Protein AF-A0A380BSS2-F1 (afdb_monomer_lite)

Secondary structure (DSSP, 8-state):
-HHHHHHHHHHHHHHHS---------TTSS--PPPTTTB----GGGHHHHHHHHHHHHHHH--SGGGSS-EEEEEEEGGGGTT-TTTHHHHHHHHHHT-HHHHHTEEEEEEE-GGGTT-HHHHEEEEEEEEETTTEEEEEEEE-

Sequence (144 aa):
MKKIILFKCILFCIMYFNIKDESTDLPYLEPRCPATDALIQTTSKDKAELLRKLNELVQDAYPYDIYSEWEVQEAIPLRSLIGVPYDEAYFMMAQRLCNKRVADNSWLIKVQFPKLLPSASASAGIMFVTKDKQNGWYVWYTYR

Structure (mmCIF, N/CA/C/O backbone):
data_AF-A0A380BSS2-F1
#
_entry.id   AF-A0A380BSS2-F1
#
loop_
_atom_site.group_PDB
_atom_site.id
_atom_site.type_symbol
_atom_site.label_atom_id
_atom_site.label_alt_id
_atom_site.label_comp_id
_atom_site.label_asym_id
_atom_site.label_entity_id
_atom_site.label_seq_id
_atom_site.pdbx_PDB_ins_code
_atom_site.Cartn_x
_atom_site.Cartn_y
_atom_site.Cartn_z
_atom_site.occupancy
_atom_site.B_iso_or_equiv
_atom_site.auth_seq_id
_atom_site.auth_comp_id
_atom_site.auth_asym_id
_atom_site.auth_atom_id
_atom_site.pdbx_PDB_model_num
ATOM 1 N N . MET A 1 1 ? 5.986 11.455 -63.870 1.00 51.22 1 MET A N 1
ATOM 2 C CA . MET A 1 1 ? 5.835 12.252 -62.628 1.00 51.22 1 MET A CA 1
ATOM 3 C C . MET A 1 1 ? 4.640 11.846 -61.750 1.00 51.22 1 MET A C 1
ATOM 5 O O . MET A 1 1 ? 4.806 11.832 -60.542 1.00 51.22 1 MET A O 1
ATOM 9 N N . LYS A 1 2 ? 3.480 11.419 -62.290 1.00 48.44 2 LYS A N 1
ATOM 10 C CA . LYS A 1 2 ? 2.317 10.969 -61.478 1.00 48.44 2 LYS A CA 1
ATOM 11 C C . LYS A 1 2 ? 2.540 9.699 -60.624 1.00 48.44 2 LYS A C 1
ATOM 13 O O . LYS A 1 2 ? 1.965 9.590 -59.550 1.00 48.44 2 LYS A O 1
ATOM 18 N N . LYS A 1 3 ? 3.406 8.767 -61.051 1.00 49.19 3 LYS A N 1
ATOM 19 C CA . LYS A 1 3 ? 3.672 7.501 -60.326 1.00 49.19 3 LYS A CA 1
ATOM 20 C C . LYS A 1 3 ? 4.518 7.660 -59.047 1.00 49.19 3 LYS A C 1
ATOM 22 O O . LYS A 1 3 ? 4.416 6.832 -58.156 1.00 49.19 3 LYS A O 1
ATOM 27 N N . ILE A 1 4 ? 5.308 8.734 -58.937 1.00 52.94 4 ILE A N 1
ATOM 28 C CA . ILE A 1 4 ? 6.183 8.991 -57.772 1.00 52.94 4 ILE A CA 1
ATOM 29 C C . ILE A 1 4 ? 5.386 9.603 -56.604 1.00 52.94 4 ILE A C 1
ATOM 31 O O . ILE A 1 4 ? 5.723 9.395 -55.443 1.00 52.94 4 ILE A O 1
ATOM 35 N N . ILE A 1 5 ? 4.288 10.307 -56.903 1.00 53.84 5 ILE A N 1
ATOM 36 C CA . ILE A 1 5 ? 3.438 10.957 -55.895 1.00 53.84 5 ILE A CA 1
ATOM 37 C C . ILE A 1 5 ? 2.568 9.923 -55.161 1.00 53.84 5 ILE A C 1
ATOM 39 O O . ILE A 1 5 ? 2.457 9.988 -53.940 1.00 53.84 5 ILE A O 1
ATOM 43 N N . LEU A 1 6 ? 2.043 8.909 -55.864 1.00 51.16 6 LEU A N 1
ATOM 44 C CA . LEU A 1 6 ? 1.261 7.836 -55.230 1.00 51.16 6 LEU A CA 1
ATOM 45 C C . LEU A 1 6 ? 2.080 7.008 -54.225 1.00 51.16 6 LEU A C 1
ATOM 47 O O . LEU A 1 6 ? 1.551 6.597 -53.195 1.00 51.16 6 LEU A O 1
ATOM 51 N N . PHE A 1 7 ? 3.372 6.793 -54.489 1.00 49.25 7 PHE A N 1
ATOM 52 C CA . PHE A 1 7 ? 4.222 5.965 -53.629 1.00 49.25 7 PHE A CA 1
ATOM 53 C C . PHE A 1 7 ? 4.541 6.644 -52.284 1.00 49.25 7 PHE A C 1
ATOM 55 O O . PHE A 1 7 ? 4.638 5.971 -51.261 1.00 49.25 7 PHE A O 1
ATOM 62 N N . LYS A 1 8 ? 4.627 7.985 -52.255 1.00 50.41 8 LYS A N 1
ATOM 63 C CA . LYS A 1 8 ? 4.835 8.744 -51.010 1.00 50.41 8 LYS A CA 1
ATOM 64 C C . LYS A 1 8 ? 3.596 8.768 -50.111 1.00 50.41 8 LYS A C 1
ATOM 66 O O . LYS A 1 8 ? 3.755 8.708 -48.898 1.00 50.41 8 LYS A O 1
ATOM 71 N N . CYS A 1 9 ? 2.385 8.782 -50.674 1.00 52.12 9 CYS A N 1
ATOM 72 C CA . CYS A 1 9 ? 1.155 8.662 -49.881 1.00 52.12 9 CYS A CA 1
ATOM 73 C C . CYS A 1 9 ? 1.020 7.278 -49.231 1.00 52.12 9 CYS A C 1
ATOM 75 O O . CYS A 1 9 ? 0.622 7.187 -48.076 1.00 52.12 9 CYS A O 1
ATOM 77 N N . ILE A 1 10 ? 1.412 6.213 -49.936 1.00 53.94 10 ILE A N 1
ATOM 78 C CA . ILE A 1 10 ? 1.344 4.845 -49.404 1.00 53.94 10 ILE A CA 1
ATOM 79 C C . ILE A 1 10 ? 2.373 4.642 -48.281 1.00 53.94 10 ILE A C 1
ATOM 81 O O . ILE A 1 10 ? 2.011 4.137 -47.225 1.00 53.94 10 ILE A O 1
ATOM 85 N N . LEU A 1 11 ? 3.618 5.109 -48.440 1.00 52.91 11 LEU A N 1
ATOM 86 C CA . LEU A 1 11 ? 4.627 5.031 -47.370 1.00 52.91 11 LEU A CA 1
ATOM 87 C C . LEU A 1 11 ? 4.278 5.877 -46.137 1.00 52.91 11 LEU A C 1
ATOM 89 O O . LEU A 1 11 ? 4.590 5.475 -45.020 1.00 52.91 11 LEU A O 1
ATOM 93 N N . PHE A 1 12 ? 3.609 7.018 -46.321 1.00 49.16 12 PHE A N 1
ATOM 94 C CA . PHE A 1 12 ? 3.146 7.837 -45.203 1.00 49.16 12 PHE A CA 1
ATOM 95 C C . PHE A 1 12 ? 1.985 7.162 -44.457 1.00 49.16 12 PHE A C 1
ATOM 97 O O . PHE A 1 12 ? 1.981 7.160 -43.235 1.00 49.16 12 PHE A O 1
ATOM 104 N N . CYS A 1 13 ? 1.057 6.492 -45.151 1.00 49.66 13 CYS A N 1
ATOM 105 C CA . CYS A 1 13 ? -0.050 5.777 -44.504 1.00 49.66 13 CYS A CA 1
ATOM 106 C C . CYS A 1 13 ? 0.382 4.525 -43.718 1.00 49.66 13 CYS A C 1
ATOM 108 O O . CYS A 1 13 ? -0.244 4.214 -42.708 1.00 49.66 13 CYS A O 1
ATOM 110 N N . ILE A 1 14 ? 1.447 3.820 -44.123 1.00 50.59 14 ILE A N 1
ATOM 111 C CA . ILE A 1 14 ? 1.899 2.604 -43.416 1.00 50.59 14 ILE A CA 1
ATOM 112 C C . ILE A 1 14 ? 2.523 2.939 -42.046 1.00 50.59 14 ILE A C 1
ATOM 114 O O . ILE A 1 14 ? 2.430 2.132 -41.124 1.00 50.59 14 ILE A O 1
ATOM 118 N N . MET A 1 15 ? 3.085 4.143 -41.868 1.00 47.12 15 MET A N 1
ATOM 119 C CA . MET A 1 15 ? 3.638 4.579 -40.575 1.00 47.12 15 MET A CA 1
ATOM 120 C C . MET A 1 15 ? 2.570 4.940 -39.531 1.00 47.12 15 MET A C 1
ATOM 122 O O . MET A 1 15 ? 2.864 4.903 -38.342 1.00 47.12 15 MET A O 1
ATOM 126 N N . TYR A 1 16 ? 1.333 5.246 -39.938 1.00 49.75 16 TYR A N 1
ATOM 127 C CA . TYR A 1 16 ? 0.266 5.618 -38.997 1.00 49.75 16 TYR A CA 1
ATOM 128 C C . TYR A 1 16 ? -0.524 4.427 -38.441 1.00 49.75 16 TYR A C 1
ATOM 130 O O . TYR A 1 16 ? -1.227 4.586 -37.449 1.00 49.75 16 TYR A O 1
ATOM 138 N N . PHE A 1 17 ? -0.444 3.242 -39.054 1.00 46.22 17 PHE A N 1
ATOM 139 C CA . PHE A 1 17 ? -1.430 2.185 -38.796 1.00 46.22 17 PHE A CA 1
ATOM 140 C C . PHE A 1 17 ? -1.047 1.121 -37.760 1.00 46.22 17 PHE A C 1
ATOM 142 O O . PHE A 1 17 ? -1.886 0.274 -37.472 1.00 46.22 17 PHE A O 1
ATOM 149 N N . ASN A 1 18 ? 0.159 1.130 -37.176 1.00 47.38 18 ASN A N 1
ATOM 150 C CA . ASN A 1 18 ? 0.577 0.034 -36.281 1.00 47.38 18 ASN A CA 1
ATOM 151 C C . ASN A 1 18 ? 1.240 0.442 -34.960 1.00 47.38 18 ASN A C 1
ATOM 153 O O . ASN A 1 18 ? 1.936 -0.374 -34.367 1.00 47.38 18 ASN A O 1
ATOM 157 N N . ILE A 1 19 ? 0.986 1.643 -34.439 1.00 51.78 19 ILE A N 1
ATOM 158 C CA . ILE A 1 19 ? 1.244 1.899 -33.015 1.00 51.78 19 ILE A CA 1
ATOM 159 C C . ILE A 1 19 ? -0.097 1.781 -32.295 1.00 51.78 19 ILE A C 1
ATOM 161 O O . ILE A 1 19 ? -0.779 2.767 -32.035 1.00 51.78 19 ILE A O 1
ATOM 165 N N . LYS A 1 20 ? -0.517 0.538 -32.034 1.00 43.41 20 LYS A N 1
ATOM 1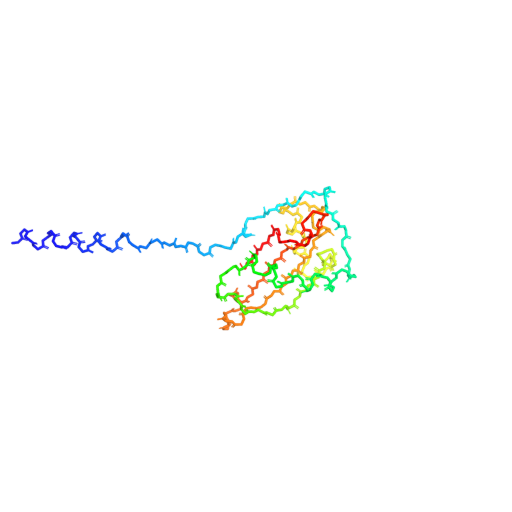66 C CA . LYS A 1 20 ? -1.382 0.297 -30.880 1.00 43.41 20 LYS A CA 1
ATOM 167 C C . LYS A 1 20 ? -0.483 0.502 -29.673 1.00 43.41 20 LYS A C 1
ATOM 169 O O . LYS A 1 20 ? 0.335 -0.360 -29.374 1.00 43.41 20 LYS A O 1
ATOM 174 N N . ASP A 1 21 ? -0.583 1.676 -29.071 1.00 44.12 21 ASP A N 1
ATOM 175 C CA . ASP A 1 21 ? -0.041 1.926 -27.744 1.00 44.12 21 ASP A CA 1
ATOM 176 C C . ASP A 1 21 ? -0.842 1.017 -26.801 1.00 44.12 21 ASP A C 1
ATOM 178 O O . ASP A 1 21 ? -2.014 1.270 -26.517 1.00 44.12 21 ASP A O 1
ATOM 182 N N . GLU A 1 22 ? -0.288 -0.147 -26.461 1.00 48.03 22 GLU A N 1
ATOM 183 C CA . GLU A 1 22 ? -0.812 -0.955 -25.366 1.00 48.03 22 GLU A CA 1
ATOM 184 C C . GLU A 1 22 ? -0.506 -0.147 -24.112 1.00 48.03 22 GLU A C 1
ATOM 186 O O . GLU A 1 22 ? 0.630 -0.146 -23.639 1.00 48.03 22 GLU A O 1
ATOM 191 N N . SER A 1 23 ? -1.476 0.655 -23.661 1.00 55.88 23 SER A N 1
ATOM 192 C CA . SER A 1 23 ? -1.252 1.523 -22.516 1.00 55.88 23 SER A CA 1
ATOM 193 C C . SER A 1 23 ? -0.901 0.641 -21.321 1.00 55.88 23 SER A C 1
ATOM 195 O O . SER A 1 23 ? -1.694 -0.177 -20.857 1.00 55.88 23 SER A O 1
ATOM 197 N N . THR A 1 24 ? 0.335 0.765 -20.841 1.00 69.12 24 THR A N 1
ATOM 198 C CA . THR A 1 24 ? 0.838 0.047 -19.666 1.00 69.12 24 THR A CA 1
ATOM 199 C C . THR A 1 24 ? 0.334 0.720 -18.391 1.00 69.12 24 THR A C 1
ATOM 201 O O . THR A 1 24 ? 1.108 1.001 -17.473 1.00 69.12 24 THR A O 1
ATOM 204 N N . ASP A 1 25 ? -0.951 1.065 -18.353 1.00 84.25 25 ASP A N 1
ATOM 205 C CA . ASP A 1 25 ? -1.555 1.726 -17.206 1.00 84.25 25 ASP A CA 1
ATOM 206 C C . ASP A 1 25 ? -1.658 0.717 -16.061 1.00 84.25 25 ASP A C 1
ATOM 208 O O . ASP A 1 25 ? -1.988 -0.457 -16.264 1.00 84.25 25 ASP A O 1
ATOM 212 N N . LEU A 1 26 ? -1.325 1.146 -14.843 1.00 90.75 26 LEU A N 1
ATOM 213 C CA . LEU A 1 26 ? -1.424 0.266 -13.682 1.00 90.75 26 LEU A CA 1
ATOM 214 C C . LEU A 1 26 ? -2.904 0.067 -13.303 1.00 90.75 26 LEU A C 1
ATOM 216 O O . LEU A 1 26 ? -3.680 1.025 -13.353 1.00 90.75 26 LEU A O 1
ATOM 220 N N . PRO A 1 27 ? -3.322 -1.134 -12.858 1.00 91.56 27 PRO A N 1
ATOM 221 C CA . PRO A 1 27 ? -4.744 -1.436 -12.661 1.00 91.56 27 PRO A CA 1
ATOM 222 C C . PRO A 1 27 ? -5.448 -0.591 -11.586 1.00 91.56 27 PRO A C 1
ATOM 224 O O . PRO A 1 27 ? -6.678 -0.501 -11.589 1.00 91.56 27 PRO A O 1
ATOM 227 N N . TYR A 1 28 ? -4.696 0.003 -10.657 1.00 93.69 28 TYR A N 1
ATOM 228 C CA . TYR A 1 28 ? -5.216 0.706 -9.479 1.00 93.69 28 TYR A CA 1
ATOM 229 C C . TYR A 1 28 ? -4.830 2.195 -9.446 1.00 93.69 28 TYR A C 1
ATOM 231 O O . TYR A 1 28 ? -4.780 2.790 -8.370 1.00 93.69 28 TYR A O 1
ATOM 239 N N . LEU A 1 29 ? -4.564 2.810 -10.607 1.00 93.19 29 LEU A N 1
ATOM 240 C CA . LEU A 1 29 ? -4.386 4.270 -10.714 1.00 93.19 29 LEU A CA 1
ATOM 241 C C . LEU A 1 29 ? -5.675 5.038 -10.406 1.00 93.19 29 LEU A C 1
ATOM 243 O O . LEU A 1 29 ? -5.628 6.167 -9.925 1.00 93.19 29 LEU A O 1
ATOM 247 N N . GLU A 1 30 ? -6.829 4.422 -10.656 1.00 94.88 30 GLU A N 1
ATOM 248 C CA . GLU A 1 30 ? -8.119 4.924 -10.196 1.00 94.88 30 GLU A CA 1
ATOM 249 C C . GLU A 1 30 ? -8.483 4.257 -8.857 1.00 94.88 30 GLU A C 1
ATOM 251 O O . GLU A 1 30 ? -8.467 3.022 -8.766 1.00 94.88 30 GLU A O 1
ATOM 256 N N . PRO A 1 31 ? -8.809 5.029 -7.800 1.00 95.88 31 PRO A N 1
ATOM 257 C CA . PRO A 1 31 ? -9.141 4.462 -6.498 1.00 95.88 31 PRO A CA 1
ATOM 258 C C . PRO A 1 31 ? -10.382 3.567 -6.554 1.00 95.88 31 PRO A C 1
ATOM 260 O O . PRO A 1 31 ? -11.472 3.999 -6.929 1.00 95.88 31 PRO A O 1
ATOM 263 N N . ARG A 1 32 ? -10.247 2.329 -6.077 1.00 96.31 32 ARG A N 1
ATOM 264 C CA . ARG A 1 32 ? -11.348 1.370 -5.918 1.00 96.31 32 ARG A CA 1
ATOM 265 C C . ARG A 1 32 ? -11.803 1.349 -4.465 1.00 96.31 32 ARG A C 1
ATOM 267 O O . ARG A 1 32 ? -11.463 0.444 -3.709 1.00 96.31 32 ARG A O 1
ATOM 274 N N . CYS A 1 33 ? -12.523 2.392 -4.056 1.00 96.06 33 CYS A N 1
ATOM 275 C CA . CYS A 1 33 ? -12.844 2.631 -2.650 1.00 96.06 33 CYS A CA 1
ATOM 276 C C . CYS A 1 33 ? -13.578 1.453 -1.975 1.00 96.06 33 CYS A C 1
ATOM 278 O O . CYS A 1 33 ? -14.688 1.110 -2.388 1.00 96.06 33 CYS A O 1
ATOM 280 N N . PRO A 1 34 ? -13.007 0.876 -0.900 1.00 95.06 34 PRO A N 1
ATOM 281 C CA . PRO A 1 34 ? -13.608 -0.234 -0.168 1.00 95.06 34 PRO A CA 1
ATOM 282 C C . PRO A 1 34 ? -14.968 0.078 0.467 1.00 95.06 34 PRO A C 1
ATOM 284 O O . PRO A 1 34 ? -15.189 1.168 1.009 1.00 95.06 34 PRO A O 1
ATOM 287 N N . ALA A 1 35 ? -15.842 -0.931 0.519 1.00 94.19 35 ALA A N 1
ATOM 288 C CA . ALA A 1 35 ? -17.075 -0.884 1.301 1.00 94.19 35 ALA A CA 1
ATOM 289 C C . ALA A 1 35 ? -16.755 -0.908 2.806 1.00 94.19 35 ALA A C 1
ATOM 291 O O . ALA A 1 35 ? -16.158 -1.846 3.333 1.00 94.19 35 ALA A O 1
ATOM 292 N N . THR A 1 36 ? -17.123 0.160 3.514 1.00 93.31 36 THR A N 1
ATOM 293 C CA . THR A 1 36 ? -16.611 0.400 4.875 1.00 93.31 36 THR A CA 1
ATOM 294 C C . THR A 1 36 ? -17.160 -0.541 5.955 1.00 93.31 36 THR A C 1
ATOM 296 O O . THR A 1 36 ? -16.541 -0.692 7.011 1.00 93.31 36 THR A O 1
ATOM 299 N N . ASP A 1 37 ? -18.314 -1.156 5.716 1.00 91.75 37 ASP A N 1
ATOM 300 C CA . ASP A 1 37 ? -18.998 -2.110 6.594 1.00 91.75 37 ASP A CA 1
ATOM 301 C C . ASP A 1 37 ? -18.323 -3.490 6.618 1.00 91.75 37 ASP A C 1
ATOM 303 O O . ASP A 1 37 ? -18.351 -4.169 7.647 1.00 91.75 37 ASP A O 1
ATOM 307 N N . ALA A 1 38 ? -17.660 -3.868 5.523 1.00 90.56 38 ALA A N 1
ATOM 308 C CA . ALA A 1 38 ? -16.921 -5.121 5.398 1.00 90.56 38 ALA A CA 1
ATOM 309 C C . ALA A 1 38 ? -15.481 -5.052 5.946 1.00 90.56 38 ALA A C 1
ATOM 311 O O . ALA A 1 38 ? -14.890 -6.101 6.228 1.00 90.56 38 ALA A O 1
ATOM 312 N N . LEU A 1 39 ? -14.929 -3.842 6.117 1.00 95.38 39 LEU A N 1
ATOM 313 C CA . LEU A 1 39 ? -13.544 -3.632 6.547 1.00 95.38 39 LEU A CA 1
ATOM 314 C C . LEU A 1 39 ? -13.267 -4.204 7.939 1.00 95.38 39 LEU A C 1
ATOM 316 O O . LEU A 1 39 ? -14.020 -3.990 8.894 1.00 95.38 39 LEU A O 1
ATOM 320 N N . ILE A 1 40 ? -12.133 -4.890 8.054 1.00 94.56 40 ILE A N 1
ATOM 321 C CA . ILE A 1 40 ? -11.593 -5.385 9.315 1.00 94.56 40 ILE A CA 1
ATOM 322 C C . ILE A 1 40 ? -10.595 -4.359 9.838 1.00 94.56 40 ILE A C 1
ATOM 324 O O . ILE A 1 40 ? -9.683 -3.937 9.130 1.00 94.56 40 ILE A O 1
ATOM 328 N N . GLN A 1 41 ? -10.735 -3.996 11.111 1.00 93.38 41 GLN A N 1
ATOM 329 C CA . GLN A 1 41 ? -9.741 -3.164 11.766 1.00 93.38 41 GLN A CA 1
ATOM 330 C C . GLN A 1 41 ? -8.448 -3.947 11.977 1.00 93.38 41 GLN A C 1
ATOM 332 O O . GLN A 1 41 ? -8.393 -4.878 12.778 1.00 93.38 41 GLN A O 1
ATOM 337 N N . THR A 1 42 ? -7.407 -3.534 11.265 1.00 91.94 42 THR A N 1
ATOM 338 C CA . THR A 1 42 ? -6.058 -4.098 11.382 1.00 91.94 42 THR A CA 1
ATOM 339 C C . THR A 1 42 ? -5.191 -3.284 12.342 1.00 91.94 42 THR A C 1
ATOM 341 O O . THR A 1 42 ? -5.408 -2.089 12.557 1.00 91.94 42 THR A O 1
ATOM 344 N N . THR A 1 43 ? -4.181 -3.928 12.910 1.00 89.44 43 THR A N 1
ATOM 345 C CA . THR A 1 43 ? -3.202 -3.368 13.844 1.00 89.44 43 THR A CA 1
ATOM 346 C C . THR A 1 43 ? -1.798 -3.825 13.459 1.00 89.44 43 THR A C 1
ATOM 348 O O . THR A 1 43 ? -1.628 -4.704 12.620 1.00 89.44 43 THR A O 1
ATOM 351 N N . SER A 1 44 ? -0.762 -3.306 14.119 1.00 89.31 44 SER A N 1
ATOM 352 C CA . SER A 1 44 ? 0.623 -3.746 13.891 1.00 89.31 44 SER A CA 1
ATOM 353 C C . SER A 1 44 ? 0.842 -5.263 14.029 1.00 89.31 44 SER A C 1
ATOM 355 O O . SER A 1 44 ? 1.777 -5.790 13.428 1.00 89.31 44 SER A O 1
ATOM 357 N N . LYS A 1 45 ? -0.029 -5.983 14.754 1.00 92.06 45 LYS A N 1
ATOM 358 C CA . LYS A 1 45 ? 0.005 -7.451 14.876 1.00 92.06 45 LYS A CA 1
ATOM 359 C C . LYS A 1 45 ? -0.276 -8.173 13.556 1.00 92.06 45 LYS A C 1
ATOM 361 O O . LYS A 1 45 ? 0.228 -9.272 13.352 1.00 92.06 45 LYS A O 1
ATOM 366 N N . ASP A 1 46 ? -1.017 -7.545 12.649 1.00 95.44 46 ASP A N 1
ATOM 367 C CA . ASP A 1 46 ? -1.399 -8.127 11.360 1.00 95.44 46 ASP A CA 1
ATOM 368 C C . ASP A 1 46 ? -0.302 -7.963 10.290 1.00 95.44 46 ASP A C 1
ATOM 370 O O . ASP A 1 46 ? -0.398 -8.525 9.199 1.00 95.44 46 ASP A O 1
ATOM 374 N N . LYS A 1 47 ? 0.788 -7.240 10.602 1.00 96.50 47 LYS A N 1
ATOM 375 C CA . LYS A 1 47 ? 1.889 -6.969 9.663 1.00 96.50 47 LYS A CA 1
ATOM 376 C C . LYS A 1 47 ? 2.492 -8.247 9.081 1.00 96.50 47 LYS A C 1
ATOM 378 O O . LYS A 1 47 ? 2.762 -8.301 7.889 1.00 96.50 47 LYS A O 1
ATOM 383 N N . ALA A 1 48 ? 2.706 -9.275 9.902 1.00 97.69 48 ALA A N 1
ATOM 384 C CA . ALA A 1 48 ? 3.308 -10.526 9.439 1.00 97.69 48 ALA A CA 1
ATOM 385 C C . ALA A 1 48 ? 2.417 -11.261 8.421 1.00 97.69 48 ALA A C 1
ATOM 387 O O . ALA A 1 48 ? 2.921 -11.850 7.467 1.00 97.69 48 ALA A O 1
ATOM 388 N N . GLU A 1 49 ? 1.096 -11.205 8.601 1.00 97.56 49 GLU A N 1
ATOM 389 C CA . GLU A 1 49 ? 0.137 -11.751 7.639 1.00 97.56 49 GLU A CA 1
ATOM 390 C C . GLU A 1 49 ? 0.152 -10.949 6.333 1.00 97.56 49 GLU A C 1
ATOM 392 O O . GLU A 1 49 ? 0.221 -11.541 5.259 1.00 97.56 49 GLU A O 1
ATOM 397 N N . LEU A 1 50 ? 0.160 -9.616 6.425 1.00 98.00 50 LEU A N 1
ATOM 398 C CA . LEU A 1 50 ? 0.249 -8.730 5.266 1.00 98.00 50 LEU A CA 1
ATOM 399 C C . LEU A 1 50 ? 1.531 -8.966 4.453 1.00 98.00 50 LEU A C 1
ATOM 401 O O . LEU A 1 50 ? 1.464 -9.118 3.237 1.00 98.00 50 LEU A O 1
ATOM 405 N N . LEU A 1 51 ? 2.691 -9.068 5.112 1.00 98.06 51 LEU A N 1
ATOM 406 C CA . LEU A 1 51 ? 3.971 -9.325 4.438 1.00 98.06 51 LEU A CA 1
ATOM 407 C C . LEU A 1 51 ? 3.961 -10.646 3.656 1.00 98.06 51 LEU A C 1
ATOM 409 O O . LEU A 1 51 ? 4.493 -10.707 2.553 1.00 98.06 51 LEU A O 1
ATOM 413 N N . ARG A 1 52 ? 3.298 -11.686 4.179 1.00 97.94 52 ARG A N 1
ATOM 414 C CA . ARG A 1 52 ? 3.126 -12.966 3.469 1.00 97.94 52 ARG A CA 1
ATOM 415 C C . ARG A 1 52 ? 2.255 -12.854 2.218 1.00 97.94 52 ARG A C 1
ATOM 417 O O . ARG A 1 52 ? 2.333 -13.730 1.363 1.00 97.94 52 ARG A O 1
ATOM 424 N N . LYS A 1 53 ? 1.419 -11.819 2.129 1.00 98.06 53 LYS A N 1
ATOM 425 C CA . LYS A 1 53 ? 0.537 -11.554 0.991 1.00 98.06 53 LYS A CA 1
ATOM 426 C C . LYS A 1 53 ? 1.136 -10.612 -0.047 1.00 98.06 53 LYS A C 1
ATOM 428 O O . LYS A 1 53 ? 0.567 -10.490 -1.124 1.00 98.06 53 LYS A O 1
ATOM 433 N N . LEU A 1 54 ? 2.296 -10.006 0.214 1.00 97.62 54 LEU A N 1
ATOM 434 C CA . LEU A 1 54 ? 2.878 -9.025 -0.705 1.00 97.62 54 LEU A CA 1
ATOM 435 C C . LEU A 1 54 ? 3.195 -9.579 -2.096 1.00 97.62 54 LEU A C 1
ATOM 437 O O . LEU A 1 54 ? 3.009 -8.844 -3.054 1.00 97.62 54 LEU A O 1
ATOM 441 N N . ASN A 1 55 ? 3.591 -10.850 -2.234 1.00 97.38 55 ASN A N 1
ATOM 442 C CA . ASN A 1 55 ? 3.791 -11.453 -3.561 1.00 97.38 55 ASN A CA 1
ATOM 443 C C . ASN A 1 55 ? 2.535 -11.355 -4.436 1.00 97.38 55 ASN A C 1
ATOM 445 O O . ASN A 1 55 ? 2.635 -10.971 -5.594 1.00 97.38 55 ASN A O 1
ATOM 449 N N . GLU A 1 56 ? 1.367 -11.656 -3.866 1.00 97.88 56 GLU A N 1
ATOM 450 C CA . GLU A 1 56 ? 0.081 -11.558 -4.563 1.00 97.88 56 GLU A CA 1
ATOM 451 C C . GLU A 1 56 ? -0.280 -10.080 -4.804 1.00 97.88 56 GLU A C 1
ATOM 453 O O . GLU A 1 56 ? -0.558 -9.674 -5.927 1.00 97.88 56 GLU A O 1
ATOM 458 N N . LEU A 1 57 ? -0.180 -9.240 -3.768 1.00 98.19 57 LEU A N 1
ATOM 459 C CA . LEU A 1 57 ? -0.602 -7.834 -3.827 1.00 98.19 57 LEU A CA 1
ATOM 460 C C . LEU A 1 57 ? 0.239 -6.980 -4.785 1.00 98.19 57 LEU A C 1
ATOM 462 O O . LEU A 1 57 ? -0.306 -6.135 -5.490 1.00 98.19 57 LEU A O 1
ATOM 466 N N . VAL A 1 58 ? 1.561 -7.176 -4.810 1.00 97.38 58 VAL A N 1
ATOM 467 C CA . VAL A 1 58 ? 2.445 -6.456 -5.737 1.00 97.38 58 VAL A CA 1
ATOM 468 C C . VAL A 1 58 ? 2.167 -6.896 -7.168 1.00 97.38 58 VAL A C 1
ATOM 470 O O . VAL A 1 58 ? 2.118 -6.044 -8.046 1.00 97.38 58 VAL A O 1
ATOM 473 N N . GLN A 1 59 ? 1.920 -8.187 -7.402 1.00 96.56 59 GLN A N 1
ATOM 474 C CA . GLN A 1 59 ? 1.549 -8.685 -8.725 1.00 96.56 59 GLN A CA 1
ATOM 475 C C . GLN A 1 59 ? 0.206 -8.107 -9.200 1.00 96.56 59 GLN A C 1
ATOM 477 O O . GLN A 1 59 ? 0.089 -7.732 -10.364 1.00 96.56 59 GLN A O 1
ATOM 482 N N . ASP A 1 60 ? -0.780 -7.973 -8.309 1.00 96.75 60 ASP A N 1
ATOM 483 C CA . ASP A 1 60 ? -2.061 -7.337 -8.636 1.00 96.75 60 ASP A CA 1
ATOM 484 C C . ASP A 1 60 ? -1.883 -5.850 -8.980 1.00 96.75 60 ASP A C 1
ATOM 486 O O . ASP A 1 60 ? -2.460 -5.346 -9.945 1.00 96.75 60 ASP A O 1
ATOM 490 N N . ALA A 1 61 ? -1.085 -5.134 -8.184 1.00 96.81 61 ALA A N 1
ATOM 491 C CA . ALA A 1 61 ? -0.829 -3.705 -8.349 1.00 96.81 61 ALA A CA 1
ATOM 492 C C . ALA A 1 61 ? 0.056 -3.373 -9.562 1.00 96.81 61 ALA A C 1
ATOM 494 O O . ALA A 1 61 ? -0.135 -2.339 -10.203 1.00 96.81 61 ALA A O 1
ATOM 495 N N . TYR A 1 62 ? 1.018 -4.241 -9.866 1.00 96.25 62 TYR A N 1
ATOM 496 C CA . TYR A 1 62 ? 2.086 -4.031 -10.839 1.00 96.25 62 TYR A CA 1
ATOM 497 C C . TYR A 1 62 ? 2.280 -5.297 -11.694 1.00 96.25 62 TYR A C 1
ATOM 499 O O . TYR A 1 62 ? 3.278 -6.003 -11.549 1.00 96.25 62 TYR A O 1
ATOM 507 N N . PRO A 1 63 ? 1.345 -5.602 -12.612 1.00 95.69 63 PRO A N 1
ATOM 508 C CA . PRO A 1 63 ? 1.291 -6.901 -13.293 1.00 95.69 63 PRO A CA 1
ATOM 509 C C . PRO A 1 63 ? 2.346 -7.089 -14.395 1.00 95.69 63 PRO A C 1
ATOM 511 O O . PRO A 1 63 ? 2.461 -8.172 -14.968 1.00 95.69 63 PRO A O 1
ATOM 514 N N . TYR A 1 64 ? 3.092 -6.040 -14.735 1.00 94.25 64 TYR A N 1
ATOM 515 C CA . TYR A 1 64 ? 4.026 -6.042 -15.857 1.00 94.25 64 TYR A CA 1
ATOM 516 C C . TYR A 1 64 ? 5.414 -6.560 -15.450 1.00 94.25 64 TYR A C 1
ATOM 518 O O . TYR A 1 64 ? 5.899 -6.266 -14.360 1.00 94.25 64 TYR A O 1
ATOM 526 N N . ASP A 1 65 ? 6.107 -7.260 -16.358 1.00 94.69 65 ASP A N 1
ATOM 527 C CA . ASP A 1 65 ? 7.418 -7.890 -16.085 1.00 94.69 65 ASP A CA 1
ATOM 528 C C . ASP A 1 65 ? 8.504 -6.904 -15.616 1.00 94.69 65 ASP A C 1
ATOM 530 O O . ASP A 1 65 ? 9.397 -7.255 -14.842 1.00 94.69 65 ASP A O 1
ATOM 534 N N . ILE A 1 66 ? 8.399 -5.635 -16.019 1.00 94.62 66 ILE A N 1
ATOM 535 C CA . ILE A 1 66 ? 9.302 -4.570 -15.561 1.00 94.62 66 ILE A CA 1
ATOM 536 C C . ILE A 1 66 ? 9.265 -4.364 -14.033 1.00 94.62 66 ILE A C 1
ATOM 538 O O . ILE A 1 66 ? 10.194 -3.779 -13.481 1.00 94.62 66 ILE A O 1
ATOM 542 N N . TYR A 1 67 ? 8.229 -4.874 -13.356 1.00 95.50 67 TYR A N 1
ATOM 543 C CA . TYR A 1 67 ? 8.018 -4.831 -11.907 1.00 95.50 67 TYR A CA 1
ATOM 544 C C . TYR A 1 67 ? 8.180 -6.200 -11.220 1.00 95.50 67 TYR A C 1
ATOM 546 O O . TYR A 1 67 ? 7.928 -6.322 -10.023 1.00 95.50 67 TYR A O 1
ATOM 554 N N . SER A 1 68 ? 8.599 -7.241 -11.951 1.00 95.69 68 SER A N 1
ATOM 555 C CA . SER A 1 68 ? 8.660 -8.619 -11.435 1.00 95.69 68 SER A CA 1
ATOM 556 C C . SER A 1 68 ? 9.668 -8.811 -10.296 1.00 95.69 68 SER A C 1
ATOM 558 O O . SER A 1 68 ? 9.559 -9.758 -9.522 1.00 95.69 68 SER A O 1
ATOM 560 N N . GLU A 1 69 ? 10.675 -7.943 -10.222 1.00 97.69 69 GLU A N 1
ATOM 561 C CA . GLU A 1 69 ? 11.649 -7.891 -9.138 1.00 97.69 69 GLU A CA 1
ATOM 562 C C . GLU A 1 69 ? 11.332 -6.687 -8.267 1.00 97.69 69 GLU A C 1
ATOM 564 O O . GLU A 1 69 ? 11.247 -5.559 -8.764 1.00 97.69 69 GLU A O 1
ATOM 569 N N . TRP A 1 70 ? 11.170 -6.923 -6.970 1.00 97.81 70 TRP A N 1
ATOM 570 C CA . TRP A 1 70 ? 10.834 -5.871 -6.031 1.00 97.81 70 TRP A CA 1
ATOM 571 C C . TRP A 1 70 ? 11.295 -6.190 -4.613 1.00 97.81 70 TRP A C 1
ATOM 573 O O . TRP A 1 70 ? 11.468 -7.345 -4.225 1.00 97.81 70 TRP A O 1
ATOM 583 N N . GLU A 1 71 ? 11.452 -5.131 -3.828 1.00 98.06 71 GLU A N 1
ATOM 584 C CA . GLU A 1 71 ? 11.810 -5.187 -2.417 1.00 98.06 71 GLU A CA 1
ATOM 585 C C . GLU A 1 71 ? 10.861 -4.308 -1.605 1.00 98.06 71 GLU A C 1
ATOM 587 O O . GLU A 1 71 ? 10.557 -3.177 -1.993 1.00 98.06 71 GLU A O 1
ATOM 592 N N . VAL A 1 72 ? 10.404 -4.803 -0.453 1.00 98.00 72 VAL A N 1
ATOM 593 C CA . VAL A 1 72 ? 9.601 -3.998 0.473 1.00 98.00 72 VAL A CA 1
ATOM 594 C C . VAL A 1 72 ? 10.492 -2.990 1.195 1.00 98.00 72 VAL A C 1
ATOM 596 O O . VAL A 1 72 ? 11.434 -3.364 1.888 1.00 98.00 72 VAL A O 1
ATOM 599 N N . GLN A 1 73 ? 10.169 -1.707 1.057 1.00 97.56 73 GLN A N 1
ATOM 600 C CA . GLN A 1 73 ? 10.836 -0.620 1.778 1.00 97.56 73 GLN A CA 1
ATOM 601 C C . GLN A 1 73 ? 10.066 -0.273 3.049 1.00 97.56 73 GLN A C 1
ATOM 603 O O . GLN A 1 73 ? 10.641 -0.086 4.119 1.00 97.56 73 GLN A O 1
ATOM 608 N N . GLU A 1 74 ? 8.736 -0.231 2.948 1.00 96.06 74 GLU A N 1
ATOM 609 C CA . GLU A 1 74 ? 7.873 0.110 4.068 1.00 96.06 74 GLU A CA 1
ATOM 610 C C . GLU A 1 74 ? 6.546 -0.646 4.000 1.00 96.06 74 GLU A C 1
ATOM 612 O O . GLU A 1 74 ? 5.980 -0.855 2.930 1.00 96.06 74 GLU A O 1
ATOM 617 N N . ALA A 1 75 ? 6.044 -1.032 5.171 1.00 97.50 75 ALA A N 1
ATOM 618 C CA . ALA A 1 75 ? 4.688 -1.529 5.360 1.00 97.50 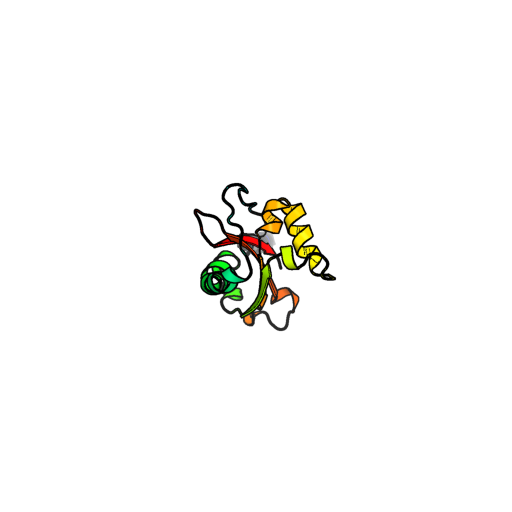75 ALA A CA 1
ATOM 619 C C . ALA A 1 75 ? 4.190 -1.044 6.723 1.00 97.50 75 ALA A C 1
ATOM 621 O O . ALA A 1 75 ? 4.639 -1.541 7.770 1.00 97.50 75 ALA A O 1
ATOM 622 N N . ILE A 1 76 ? 3.310 -0.043 6.705 1.00 96.44 76 ILE A N 1
ATOM 623 C CA . ILE A 1 76 ? 2.874 0.686 7.898 1.00 96.44 76 ILE A CA 1
ATOM 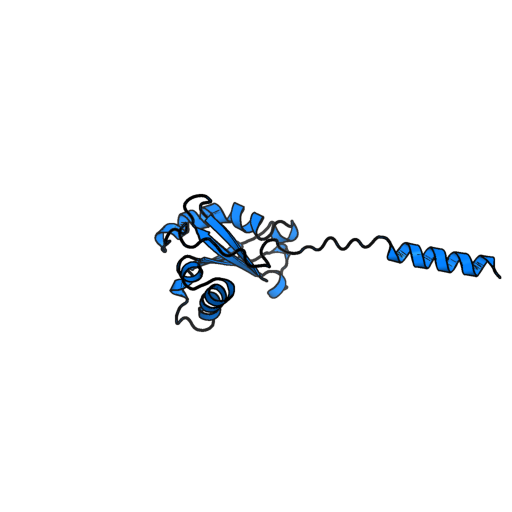624 C C . ILE A 1 76 ? 1.368 1.003 7.843 1.00 96.44 76 ILE A C 1
ATOM 626 O O . ILE A 1 76 ? 0.854 1.310 6.765 1.00 96.44 76 ILE A O 1
ATOM 630 N N . PRO A 1 77 ? 0.625 0.947 8.967 1.00 97.00 77 PRO A N 1
ATOM 631 C CA . PRO A 1 77 ? -0.750 1.436 8.997 1.00 97.00 77 PRO A CA 1
ATOM 632 C C . PRO A 1 77 ? -0.786 2.933 8.675 1.00 97.00 77 PRO A C 1
ATOM 634 O O . PRO A 1 77 ? -0.038 3.710 9.265 1.00 97.00 77 PRO A O 1
ATOM 637 N N . LEU A 1 78 ? -1.699 3.388 7.817 1.00 95.94 78 LEU A N 1
ATOM 638 C CA . LEU A 1 78 ? -1.797 4.820 7.499 1.00 95.94 78 LEU A CA 1
ATOM 639 C C . LEU A 1 78 ? -2.089 5.667 8.738 1.00 95.94 78 LEU A C 1
ATOM 641 O O . LEU A 1 78 ? -1.596 6.782 8.869 1.00 95.94 78 LEU A O 1
ATOM 645 N N . ARG A 1 79 ? -2.861 5.127 9.686 1.00 95.12 79 ARG A N 1
ATOM 646 C CA . ARG A 1 79 ? -3.202 5.826 10.928 1.00 95.12 79 ARG A CA 1
ATOM 647 C C . ARG A 1 79 ? -1.976 6.182 11.778 1.00 95.12 79 ARG A C 1
ATOM 649 O O . ARG A 1 79 ? -2.042 7.154 12.521 1.00 95.12 79 ARG A O 1
ATOM 656 N N . SER A 1 80 ? -0.871 5.436 11.686 1.00 94.81 80 SER A N 1
ATOM 657 C CA . SER A 1 80 ? 0.358 5.793 12.413 1.00 94.81 80 SER A CA 1
ATOM 658 C C . SER A 1 80 ? 1.159 6.916 11.754 1.00 94.81 80 SER A C 1
ATOM 660 O O . SER A 1 80 ? 2.136 7.357 12.343 1.00 94.81 80 SER A O 1
ATOM 662 N N . LEU A 1 81 ? 0.747 7.392 10.574 1.00 94.31 81 LEU A N 1
ATOM 663 C CA . LEU A 1 81 ? 1.355 8.546 9.905 1.00 94.31 81 LEU A CA 1
ATOM 664 C C . LEU A 1 81 ? 0.745 9.883 10.352 1.00 94.31 81 LEU A C 1
ATOM 666 O O . LEU A 1 81 ? 1.241 10.939 9.974 1.00 94.31 81 LEU A O 1
ATOM 670 N N . ILE A 1 82 ? -0.328 9.866 11.151 1.00 93.69 82 ILE A N 1
ATOM 671 C CA . ILE A 1 82 ? -0.954 11.089 11.674 1.00 93.69 82 ILE A CA 1
ATOM 672 C C . ILE A 1 82 ? 0.056 11.833 12.554 1.00 93.69 82 ILE A C 1
ATOM 674 O O . ILE A 1 82 ? 0.602 11.260 13.497 1.00 93.69 82 ILE A O 1
ATOM 678 N N . GLY A 1 83 ? 0.292 13.110 12.247 1.00 92.62 83 GLY A N 1
ATOM 679 C CA . GLY A 1 83 ? 1.305 13.928 12.916 1.00 92.62 83 GLY A CA 1
ATOM 680 C C . GLY A 1 83 ? 2.762 13.584 12.571 1.00 92.62 83 GLY A C 1
ATOM 681 O O . GLY A 1 83 ? 3.664 14.166 13.175 1.00 92.62 83 GLY A O 1
ATOM 682 N N . VAL A 1 84 ? 3.019 12.676 11.619 1.00 91.56 84 VAL A N 1
ATOM 683 C CA . VAL A 1 84 ? 4.366 12.420 11.085 1.00 91.56 84 VAL A CA 1
ATOM 684 C C . VAL A 1 84 ? 4.638 13.421 9.955 1.00 91.56 84 VAL A C 1
ATOM 686 O O . VAL A 1 84 ? 3.905 13.420 8.960 1.00 91.56 84 VAL A O 1
ATOM 689 N N . PRO A 1 85 ? 5.669 14.284 10.069 1.00 90.00 85 PRO A N 1
ATOM 690 C CA . PRO A 1 85 ? 5.976 15.266 9.035 1.00 90.00 85 PRO A CA 1
ATOM 691 C C . PRO A 1 85 ? 6.147 14.617 7.658 1.00 90.00 85 PRO A C 1
ATOM 693 O O . PRO A 1 85 ? 6.824 13.601 7.534 1.00 90.00 85 PRO A O 1
ATOM 696 N N . TYR A 1 86 ? 5.557 15.231 6.630 1.00 84.38 86 TYR A N 1
ATOM 697 C CA . TYR A 1 86 ? 5.536 14.782 5.227 1.00 84.38 86 TYR A CA 1
ATOM 698 C C . TYR A 1 86 ? 4.744 13.493 4.946 1.00 84.38 86 TYR A C 1
ATOM 700 O O . TYR A 1 86 ? 4.034 13.449 3.942 1.00 84.38 86 TYR A O 1
ATOM 708 N N . ASP A 1 87 ? 4.777 12.489 5.823 1.00 89.38 87 ASP A N 1
ATOM 709 C CA . ASP A 1 87 ? 4.061 11.224 5.607 1.00 89.38 87 ASP A CA 1
ATOM 710 C C . ASP A 1 87 ? 2.566 11.281 5.983 1.00 89.38 87 ASP A C 1
ATOM 712 O O . ASP A 1 87 ? 1.766 10.505 5.455 1.00 89.38 87 ASP A O 1
ATOM 716 N N . GLU A 1 88 ? 2.130 12.240 6.810 1.00 94.44 88 GLU A N 1
ATOM 717 C CA . GLU A 1 88 ? 0.698 12.471 7.082 1.00 94.44 88 GLU A CA 1
ATOM 718 C C . GLU A 1 88 ? -0.111 12.721 5.794 1.00 94.44 88 GLU A C 1
ATOM 720 O O . GLU A 1 88 ? -1.299 12.386 5.709 1.00 94.44 88 GLU A O 1
ATOM 725 N N . ALA A 1 89 ? 0.546 13.235 4.747 1.00 95.44 89 ALA A N 1
ATOM 726 C CA . ALA A 1 89 ? -0.056 13.449 3.438 1.00 95.44 89 ALA A CA 1
ATOM 727 C C . ALA A 1 89 ? -0.665 12.164 2.849 1.00 95.44 89 ALA A C 1
ATOM 729 O O . ALA A 1 89 ? -1.707 12.242 2.200 1.00 95.44 89 ALA A O 1
ATOM 730 N N . TYR A 1 90 ? -0.085 10.986 3.115 1.00 96.56 90 TYR A N 1
ATOM 731 C CA . TYR A 1 90 ? -0.632 9.701 2.664 1.00 96.56 90 TYR A CA 1
ATOM 732 C C . TYR A 1 90 ? -1.961 9.371 3.346 1.00 96.56 90 TYR A C 1
ATOM 734 O O . TYR A 1 90 ? -2.909 8.936 2.689 1.00 96.56 90 TYR A O 1
ATOM 742 N N . PHE A 1 91 ? -2.061 9.615 4.656 1.00 96.88 91 PHE A N 1
ATOM 743 C CA . PHE A 1 91 ? -3.315 9.434 5.384 1.00 96.88 91 PHE A CA 1
ATOM 744 C C . PHE A 1 91 ? -4.379 10.401 4.851 1.00 96.88 91 PHE A C 1
ATOM 746 O O . PHE A 1 91 ? -5.471 9.971 4.478 1.00 96.88 91 PHE A O 1
ATOM 753 N N . MET A 1 92 ? -4.044 11.689 4.714 1.00 96.69 92 MET A N 1
ATOM 754 C CA . MET A 1 92 ? -4.954 12.700 4.162 1.00 96.69 92 MET A CA 1
ATOM 755 C C . MET A 1 92 ? -5.381 12.389 2.721 1.00 96.69 92 MET A C 1
ATOM 757 O O . MET A 1 92 ? -6.534 12.623 2.356 1.00 96.69 92 MET A O 1
ATOM 761 N N . MET A 1 93 ? -4.479 11.849 1.898 1.00 96.31 93 MET A N 1
ATOM 762 C CA . MET A 1 93 ? -4.781 11.414 0.536 1.00 96.31 93 MET A CA 1
ATOM 763 C C . MET A 1 93 ? -5.832 10.306 0.544 1.00 96.31 93 MET A C 1
ATOM 765 O O . MET A 1 93 ? -6.861 10.449 -0.111 1.00 96.31 93 MET A O 1
ATOM 769 N N . ALA A 1 94 ? -5.641 9.256 1.345 1.00 97.31 94 ALA A N 1
ATOM 770 C CA . ALA A 1 94 ? -6.621 8.178 1.455 1.00 97.31 94 ALA A CA 1
ATOM 771 C C . ALA A 1 94 ? -7.990 8.670 1.958 1.00 97.31 94 ALA A C 1
ATOM 773 O O . ALA A 1 94 ? -9.033 8.214 1.482 1.00 97.31 94 ALA A O 1
ATOM 774 N N . GLN A 1 95 ? -8.002 9.644 2.874 1.00 97.50 95 GLN A N 1
ATOM 775 C CA . GLN A 1 95 ? -9.243 10.269 3.329 1.00 97.50 95 GLN A CA 1
ATOM 776 C C . GLN A 1 95 ? -9.972 11.017 2.210 1.00 97.50 95 GLN A C 1
ATOM 778 O O . GLN A 1 95 ? -11.196 10.940 2.143 1.00 97.50 95 GLN A O 1
ATOM 783 N N . ARG A 1 96 ? -9.234 11.747 1.364 1.00 97.69 96 ARG A N 1
ATOM 784 C CA . ARG A 1 96 ? -9.791 12.536 0.255 1.00 97.69 96 ARG A CA 1
ATOM 785 C C . ARG A 1 96 ? -10.268 11.668 -0.902 1.00 97.69 96 ARG A C 1
ATOM 787 O O . ARG A 1 96 ? -11.310 11.969 -1.468 1.00 97.69 96 ARG A O 1
ATOM 794 N N . LEU A 1 97 ? -9.510 10.626 -1.249 1.00 97.12 97 LEU A N 1
ATOM 795 C CA . LEU A 1 97 ? -9.854 9.725 -2.350 1.00 97.12 97 LEU A CA 1
ATOM 796 C C . LEU A 1 97 ? -11.088 8.881 -2.021 1.00 97.12 97 LEU A C 1
ATOM 798 O O . LEU A 1 97 ? -11.923 8.674 -2.893 1.00 97.12 97 LEU A O 1
ATOM 802 N N . CYS A 1 98 ? -11.217 8.423 -0.770 1.00 97.56 98 CYS A N 1
ATOM 803 C CA . CYS A 1 98 ? -12.336 7.583 -0.351 1.00 97.56 98 CYS A CA 1
ATOM 804 C C . CYS A 1 98 ? -13.102 8.173 0.835 1.00 97.56 98 CYS A C 1
ATOM 806 O O . CYS A 1 98 ? -14.172 8.747 0.662 1.00 97.56 98 CYS A O 1
ATOM 808 N N . ASN A 1 99 ? -12.607 7.968 2.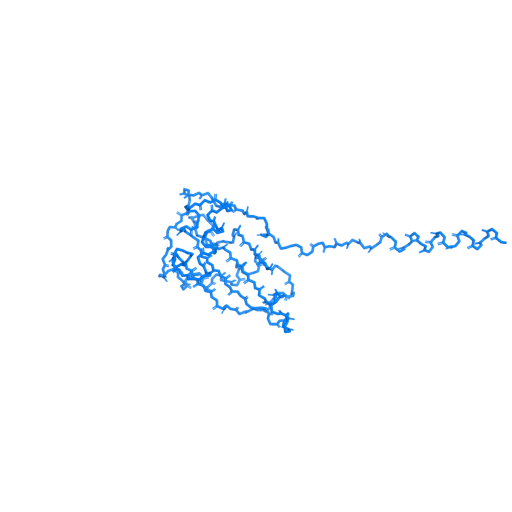058 1.00 97.19 99 ASN A N 1
ATOM 809 C CA . ASN A 1 99 ? -13.145 8.551 3.288 1.00 97.19 99 ASN A CA 1
ATOM 810 C C . ASN A 1 99 ? -12.236 8.206 4.477 1.00 97.19 99 ASN A C 1
ATOM 812 O O . ASN A 1 99 ? -11.328 7.374 4.391 1.00 97.19 99 ASN A O 1
ATOM 816 N N . LYS A 1 100 ? -12.528 8.805 5.637 1.00 96.50 100 LYS A N 1
ATOM 817 C CA . LYS A 1 100 ? -11.790 8.549 6.879 1.00 96.50 100 LYS A CA 1
ATOM 818 C C . LYS A 1 100 ? -11.764 7.080 7.296 1.00 96.50 100 LYS A C 1
ATOM 820 O O . LYS A 1 100 ? -10.729 6.616 7.762 1.00 96.50 100 LYS A O 1
ATOM 825 N N . ARG A 1 101 ? -12.867 6.348 7.136 1.00 96.56 101 ARG A N 1
ATOM 826 C CA . ARG A 1 101 ? -12.948 4.953 7.579 1.00 96.56 101 ARG A CA 1
ATOM 827 C C . ARG A 1 101 ? -12.063 4.041 6.732 1.00 96.56 101 ARG A C 1
ATOM 829 O O . ARG A 1 101 ? -11.432 3.155 7.296 1.00 96.56 101 ARG A O 1
ATOM 836 N N . VAL A 1 102 ? -11.957 4.282 5.427 1.00 97.00 102 VAL A N 1
ATOM 837 C CA . VAL A 1 102 ? -10.979 3.591 4.570 1.00 97.00 102 VAL A CA 1
ATOM 838 C C . VAL A 1 102 ? -9.555 3.923 5.016 1.00 97.00 102 VAL A C 1
ATOM 840 O O . VAL A 1 102 ? -8.771 3.006 5.249 1.00 97.00 102 VAL A O 1
ATOM 843 N N . ALA A 1 103 ? -9.233 5.204 5.221 1.00 96.81 103 ALA A N 1
ATOM 844 C CA . ALA A 1 103 ? -7.894 5.626 5.645 1.00 96.81 103 ALA A CA 1
ATOM 845 C C . ALA A 1 103 ? -7.473 5.018 6.998 1.00 96.81 103 ALA A C 1
ATOM 847 O O . ALA A 1 103 ? -6.357 4.527 7.137 1.00 96.81 103 ALA A O 1
ATOM 848 N N . ASP A 1 104 ? -8.380 4.987 7.979 1.00 96.31 104 ASP A N 1
ATOM 849 C CA . ASP A 1 104 ? -8.127 4.416 9.309 1.00 96.31 104 ASP A CA 1
ATOM 850 C C . ASP A 1 104 ? -7.841 2.903 9.278 1.00 96.31 104 ASP A C 1
ATOM 852 O O . ASP A 1 104 ? -7.193 2.392 10.192 1.00 96.31 104 ASP A O 1
ATOM 856 N N . ASN A 1 105 ? -8.331 2.193 8.256 1.00 96.94 105 ASN A N 1
ATOM 857 C CA . A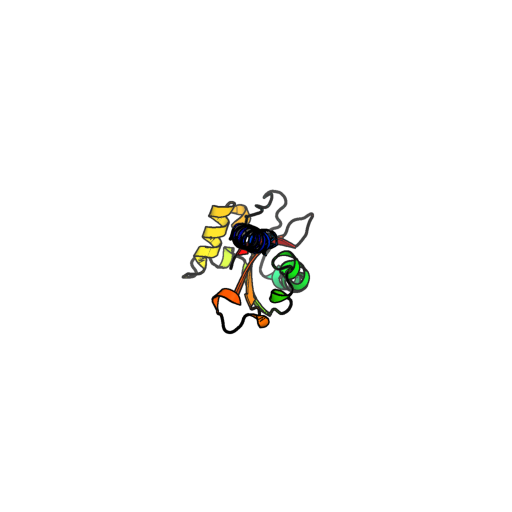SN A 1 105 ? -8.220 0.736 8.109 1.00 96.94 105 ASN A CA 1
ATOM 858 C C . ASN A 1 105 ? -7.306 0.324 6.944 1.00 96.94 105 ASN A C 1
ATOM 860 O O . ASN A 1 105 ? -7.350 -0.820 6.491 1.00 96.94 105 ASN A O 1
ATOM 864 N N . SER A 1 106 ? -6.492 1.248 6.438 1.00 97.31 106 SER A N 1
ATOM 865 C CA . SER A 1 106 ? -5.576 0.991 5.329 1.00 97.31 106 SER A CA 1
ATOM 866 C C . SER A 1 106 ? -4.120 1.038 5.769 1.00 97.31 106 SER A C 1
ATOM 868 O O . SER A 1 106 ? -3.755 1.664 6.767 1.00 97.31 106 SER A O 1
ATOM 870 N N . TRP A 1 107 ? -3.283 0.379 4.982 1.00 98.31 107 TRP A N 1
ATOM 871 C CA . TRP A 1 107 ? -1.836 0.374 5.102 1.00 98.31 107 TRP A CA 1
ATOM 872 C C . TRP A 1 107 ? -1.213 1.010 3.873 1.00 98.31 107 TRP A C 1
ATOM 874 O O . TRP A 1 107 ? -1.724 0.862 2.764 1.00 98.31 107 TRP A O 1
ATOM 884 N N . LEU A 1 108 ? -0.092 1.684 4.099 1.00 97.62 108 LEU A N 1
ATOM 885 C CA . LEU A 1 108 ? 0.807 2.150 3.061 1.00 97.62 108 LEU A CA 1
ATOM 886 C C . LEU A 1 108 ? 1.900 1.108 2.867 1.00 97.62 108 LEU A C 1
ATOM 888 O O . LEU A 1 108 ? 2.591 0.753 3.829 1.00 97.62 108 LEU A O 1
ATOM 892 N N . ILE A 1 109 ? 2.064 0.654 1.630 1.00 98.19 109 ILE A N 1
ATOM 893 C CA . ILE A 1 109 ? 3.180 -0.191 1.226 1.00 98.19 109 ILE A CA 1
ATOM 894 C C . ILE A 1 109 ? 4.033 0.589 0.239 1.00 98.19 109 ILE A C 1
ATOM 896 O O . ILE A 1 109 ? 3.532 1.046 -0.789 1.00 98.19 109 ILE A O 1
ATOM 900 N N . LYS A 1 110 ? 5.320 0.725 0.556 1.00 97.56 110 LYS A N 1
ATOM 901 C CA . LYS A 1 110 ? 6.329 1.257 -0.359 1.00 97.56 110 LYS A CA 1
ATOM 902 C C . LYS A 1 110 ? 7.206 0.102 -0.818 1.00 97.56 110 LYS A C 1
ATOM 904 O O . LYS A 1 110 ? 7.747 -0.633 0.014 1.00 97.56 110 LYS A O 1
ATOM 909 N N . VAL A 1 111 ? 7.342 -0.051 -2.126 1.00 97.88 111 VAL A N 1
ATOM 910 C CA . VAL A 1 111 ? 8.216 -1.038 -2.762 1.00 97.88 111 VAL A CA 1
ATOM 911 C C . VAL A 1 111 ? 9.232 -0.346 -3.659 1.00 97.88 111 VAL A C 1
ATOM 913 O O . VAL A 1 111 ? 9.017 0.770 -4.130 1.00 97.88 111 VAL A O 1
ATOM 916 N 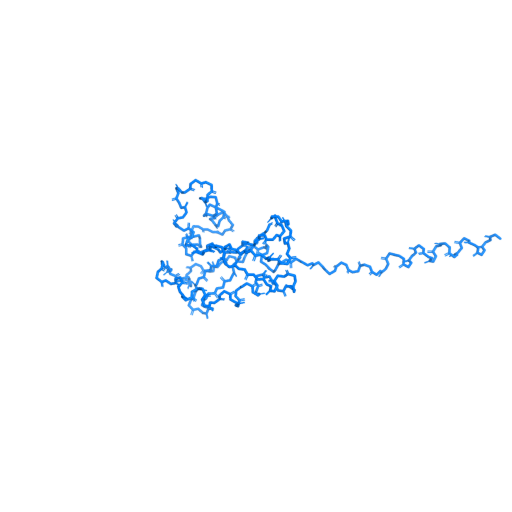N . GLN A 1 112 ? 10.346 -1.026 -3.878 1.00 98.00 112 GLN A N 1
ATOM 917 C CA . GLN A 1 112 ? 11.416 -0.621 -4.776 1.00 98.00 112 GLN A CA 1
ATOM 918 C C . GLN A 1 112 ? 11.530 -1.664 -5.887 1.00 98.00 112 GLN A C 1
ATOM 920 O O . GLN A 1 112 ? 11.562 -2.847 -5.578 1.00 98.00 112 GLN A O 1
ATOM 925 N N . PHE A 1 113 ? 11.621 -1.240 -7.147 1.00 97.38 113 PHE A N 1
ATOM 926 C CA . PHE A 1 113 ? 11.762 -2.086 -8.335 1.00 97.38 113 PHE A CA 1
ATOM 927 C C . PHE A 1 113 ? 13.192 -1.984 -8.891 1.00 97.38 113 PHE A C 1
ATOM 929 O O . PHE A 1 113 ? 13.503 -1.016 -9.597 1.00 97.38 113 PHE A O 1
ATOM 936 N N . PRO A 1 114 ? 14.093 -2.943 -8.599 1.00 97.88 114 PRO A N 1
ATOM 937 C CA . PRO A 1 114 ? 15.504 -2.846 -8.976 1.00 97.88 114 PRO A CA 1
ATOM 938 C C . PRO A 1 114 ? 15.745 -2.714 -10.484 1.00 97.88 114 PRO A C 1
ATOM 940 O O . PRO A 1 114 ? 16.615 -1.945 -10.888 1.00 97.88 114 PRO A O 1
ATOM 943 N N . LYS A 1 115 ? 14.925 -3.366 -11.324 1.00 96.88 115 LYS A N 1
ATOM 944 C CA . LYS A 1 115 ? 14.999 -3.282 -12.798 1.00 96.88 115 LYS A CA 1
ATOM 945 C C . LYS A 1 115 ? 14.881 -1.853 -13.353 1.00 96.88 115 LYS A C 1
ATOM 947 O O . LYS A 1 115 ? 15.270 -1.607 -14.491 1.00 96.88 115 LYS A O 1
ATOM 952 N N . LEU A 1 116 ? 14.330 -0.919 -12.575 1.00 95.69 116 LEU A N 1
ATOM 953 C CA . LEU A 1 116 ? 14.069 0.464 -12.988 1.00 95.69 116 LEU A CA 1
ATOM 954 C C . LEU A 1 116 ? 15.056 1.476 -12.378 1.00 95.69 116 LEU A C 1
ATOM 956 O O . LEU A 1 116 ? 14.931 2.685 -12.601 1.00 95.69 116 LEU A O 1
ATOM 960 N N . LEU A 1 117 ? 16.047 1.005 -11.614 1.00 95.50 117 LEU A N 1
ATOM 961 C CA . LEU A 1 117 ? 17.159 1.834 -11.152 1.00 95.50 117 LEU A CA 1
ATOM 962 C C . LEU A 1 117 ? 18.035 2.287 -12.340 1.00 95.50 117 LEU A C 1
ATOM 964 O O . LEU A 1 117 ? 18.135 1.578 -13.340 1.00 95.50 117 LEU A O 1
ATOM 968 N N . PRO A 1 118 ? 18.688 3.464 -12.259 1.00 96.00 118 PRO A N 1
ATOM 969 C CA . PRO A 1 118 ? 18.788 4.363 -11.104 1.00 96.00 118 PRO A CA 1
ATOM 970 C C . PRO A 1 118 ? 17.682 5.432 -11.030 1.00 96.00 118 PRO A C 1
ATOM 972 O O . PRO A 1 118 ? 17.795 6.377 -10.252 1.00 96.00 118 PRO A O 1
ATOM 975 N N . SER A 1 119 ? 16.623 5.341 -11.842 1.00 95.38 119 SER A N 1
ATOM 976 C CA . SER A 1 119 ? 15.562 6.351 -11.827 1.00 95.38 119 SER A CA 1
ATOM 977 C C . SER A 1 119 ? 14.726 6.238 -10.550 1.00 95.38 119 SER A C 1
ATOM 979 O O . SER A 1 119 ? 13.928 5.313 -10.400 1.00 95.38 119 SER A O 1
ATOM 981 N N . ALA A 1 120 ? 14.897 7.186 -9.625 1.00 91.19 120 ALA A N 1
ATOM 982 C CA . ALA A 1 120 ? 14.230 7.168 -8.322 1.00 91.19 120 ALA A CA 1
ATOM 983 C C . ALA A 1 120 ? 12.697 7.144 -8.446 1.00 91.19 120 ALA A C 1
ATOM 985 O O . ALA A 1 120 ? 12.043 6.309 -7.832 1.00 91.19 120 ALA A O 1
ATOM 986 N N . SER A 1 121 ? 12.124 8.002 -9.295 1.00 90.88 121 SER A N 1
ATOM 987 C CA . SER A 1 121 ? 10.675 8.013 -9.529 1.00 90.88 121 SER A CA 1
ATOM 988 C C . SER A 1 121 ? 10.203 6.782 -10.290 1.00 90.88 121 SER A C 1
ATOM 990 O O . SER A 1 121 ? 9.097 6.311 -10.054 1.00 90.88 121 SER A O 1
ATOM 992 N N . ALA A 1 122 ? 11.018 6.233 -11.202 1.00 92.31 122 ALA A N 1
ATOM 993 C CA . ALA A 1 122 ? 10.580 5.069 -11.957 1.00 92.31 122 ALA A CA 1
ATOM 994 C C . ALA A 1 122 ? 10.549 3.792 -11.117 1.00 92.31 122 ALA A C 1
ATOM 996 O O . ALA A 1 122 ? 9.724 2.906 -11.330 1.00 92.31 122 ALA A O 1
ATOM 997 N N . SER A 1 123 ? 11.485 3.702 -10.189 1.00 95.75 123 SER A N 1
ATOM 998 C CA . SER A 1 123 ? 11.749 2.501 -9.421 1.00 95.75 123 SER A CA 1
ATOM 999 C C . SER A 1 123 ? 11.013 2.462 -8.082 1.00 95.75 123 SER A C 1
ATOM 1001 O O . SER A 1 123 ? 10.978 1.411 -7.457 1.00 95.75 123 SER A O 1
ATOM 1003 N N . ALA A 1 124 ? 10.369 3.551 -7.662 1.00 96.62 124 ALA A N 1
ATOM 1004 C CA . ALA A 1 124 ? 9.491 3.558 -6.499 1.00 96.62 124 ALA A CA 1
ATOM 1005 C C . ALA A 1 124 ? 8.067 3.102 -6.866 1.00 96.62 124 ALA A C 1
ATOM 1007 O O . ALA A 1 124 ? 7.519 3.492 -7.896 1.00 96.62 124 ALA A O 1
ATOM 1008 N N . GLY A 1 125 ? 7.453 2.300 -6.000 1.00 96.19 125 GLY A N 1
ATOM 1009 C CA . GLY A 1 125 ? 6.041 1.933 -6.071 1.00 96.19 125 GLY A CA 1
ATOM 1010 C C . GLY A 1 125 ? 5.352 2.181 -4.739 1.00 96.19 125 GLY A C 1
ATOM 1011 O O . GLY A 1 125 ? 5.902 1.874 -3.680 1.00 96.19 125 GLY A O 1
ATOM 1012 N N . ILE A 1 126 ? 4.147 2.743 -4.787 1.00 97.12 126 ILE A N 1
ATOM 1013 C CA . ILE A 1 126 ? 3.317 2.989 -3.615 1.00 97.12 126 ILE A CA 1
ATOM 1014 C C . ILE A 1 126 ? 1.947 2.362 -3.840 1.00 97.12 126 ILE A C 1
ATOM 1016 O O . ILE A 1 126 ? 1.264 2.668 -4.818 1.00 97.12 126 ILE A O 1
ATOM 1020 N N . MET A 1 127 ? 1.516 1.527 -2.898 1.00 98.00 127 MET A N 1
ATOM 1021 C CA . MET A 1 127 ? 0.182 0.936 -2.915 1.00 98.00 127 MET A CA 1
ATOM 1022 C C . MET A 1 127 ? -0.499 1.017 -1.554 1.00 98.00 127 MET A C 1
ATOM 1024 O O . MET A 1 127 ? 0.134 0.926 -0.499 1.00 98.00 127 MET A O 1
ATOM 1028 N N . PHE A 1 128 ? -1.814 1.187 -1.598 1.00 98.25 128 PHE A N 1
ATOM 1029 C CA . PHE A 1 128 ? -2.686 1.239 -0.442 1.00 98.25 128 PHE A CA 1
ATOM 1030 C C . PHE A 1 128 ? -3.470 -0.053 -0.383 1.00 98.25 128 PHE A C 1
ATOM 1032 O O . PHE A 1 128 ? -4.150 -0.440 -1.338 1.00 98.25 128 PHE A O 1
ATOM 1039 N N . VAL A 1 129 ? -3.371 -0.711 0.763 1.00 98.38 129 VAL A N 1
ATOM 1040 C CA . VAL A 1 129 ? -3.973 -2.021 0.976 1.00 98.38 129 VAL A CA 1
ATOM 1041 C C . VAL A 1 129 ? -4.884 -1.977 2.183 1.00 98.38 129 VAL A C 1
ATOM 1043 O O . VAL A 1 129 ? -4.640 -1.251 3.147 1.00 98.38 129 VAL A O 1
ATOM 1046 N N . THR A 1 130 ? -5.953 -2.754 2.141 1.00 97.81 130 THR A N 1
ATOM 1047 C CA . THR A 1 130 ? -6.853 -2.931 3.279 1.00 97.81 130 THR A CA 1
ATOM 1048 C C . THR A 1 130 ? -7.215 -4.400 3.422 1.00 97.81 130 THR A C 1
ATOM 1050 O O . THR A 1 130 ? -6.832 -5.223 2.589 1.00 97.81 130 THR A O 1
ATOM 1053 N N . LYS A 1 131 ? -7.925 -4.725 4.502 1.00 97.81 131 LYS A N 1
ATOM 1054 C CA . LYS A 1 131 ? -8.402 -6.070 4.785 1.00 97.81 131 LYS A CA 1
ATOM 1055 C C . LYS A 1 131 ? -9.911 -6.057 4.974 1.00 97.81 131 LYS A C 1
ATOM 1057 O O . LYS A 1 131 ? -10.421 -5.288 5.789 1.00 97.81 131 LYS A O 1
ATOM 1062 N N . ASP A 1 132 ? -10.620 -6.944 4.290 1.00 94.69 132 ASP A N 1
ATOM 1063 C CA . ASP A 1 132 ? -12.036 -7.200 4.556 1.00 94.69 132 ASP A CA 1
ATOM 1064 C C . ASP A 1 132 ? -12.311 -8.690 4.813 1.00 94.69 132 ASP A C 1
ATOM 1066 O O . ASP A 1 132 ? -11.433 -9.548 4.686 1.00 94.69 132 ASP A O 1
ATOM 1070 N N . LYS A 1 133 ? -13.537 -8.993 5.253 1.00 90.25 133 LYS A N 1
ATOM 1071 C CA . LYS A 1 133 ? -13.953 -10.355 5.629 1.00 90.25 133 LYS A CA 1
ATOM 1072 C C . LYS A 1 133 ? -14.063 -11.330 4.455 1.00 90.25 133 LYS A C 1
ATOM 1074 O O . LYS A 1 133 ? -14.055 -12.531 4.701 1.00 90.25 133 LYS A O 1
ATOM 1079 N N . GLN A 1 134 ? -14.235 -10.841 3.230 1.00 90.06 134 GLN A N 1
ATOM 1080 C CA . GLN A 1 134 ? -14.515 -11.663 2.051 1.00 90.06 134 GLN A CA 1
ATOM 1081 C C . GLN A 1 134 ? -13.244 -11.929 1.241 1.00 90.06 134 GLN A C 1
ATOM 1083 O O . GLN A 1 134 ? -12.963 -13.071 0.892 1.00 90.06 134 GLN A O 1
ATOM 1088 N N . ASN A 1 135 ? -12.464 -10.881 0.988 1.00 88.50 135 ASN A N 1
ATOM 1089 C CA . ASN A 1 135 ? -11.307 -10.882 0.098 1.00 88.50 135 ASN A CA 1
ATOM 1090 C C . ASN A 1 135 ? -9.982 -11.056 0.852 1.00 88.50 135 ASN A C 1
ATOM 1092 O O . ASN A 1 135 ? -8.948 -11.320 0.245 1.00 88.50 135 ASN A O 1
ATOM 1096 N N . GLY A 1 136 ? -9.982 -10.909 2.182 1.00 96.06 136 GLY A N 1
ATOM 1097 C CA . GLY A 1 136 ? -8.740 -10.816 2.941 1.00 96.06 136 GLY A CA 1
ATOM 1098 C C . GLY A 1 136 ? -8.028 -9.505 2.619 1.00 96.06 136 GLY A C 1
ATOM 1099 O O . GLY A 1 136 ? -8.668 -8.456 2.619 1.00 96.06 136 GLY A O 1
ATOM 1100 N N . TRP A 1 137 ? -6.713 -9.555 2.396 1.00 98.06 137 TRP A N 1
ATOM 1101 C CA . TRP A 1 137 ? -5.918 -8.386 2.012 1.00 98.06 137 TRP A CA 1
ATOM 1102 C C . TRP A 1 137 ? -6.031 -8.113 0.514 1.00 98.06 137 TRP A C 1
ATOM 1104 O O . TRP A 1 137 ? -5.867 -9.035 -0.276 1.00 98.06 137 TRP A O 1
ATOM 1114 N N . TYR A 1 138 ? -6.239 -6.856 0.131 1.00 98.06 138 TYR A N 1
ATOM 1115 C CA . TYR A 1 138 ? -6.275 -6.442 -1.273 1.00 98.06 138 TYR A CA 1
ATOM 1116 C C . TYR A 1 138 ? -5.818 -4.995 -1.451 1.00 98.06 138 TYR A C 1
ATOM 1118 O O . TYR A 1 138 ? -5.853 -4.182 -0.519 1.00 98.06 138 TYR A O 1
ATOM 1126 N N . VAL A 1 139 ? -5.395 -4.688 -2.676 1.00 98.19 139 VAL A N 1
ATOM 1127 C CA . VAL A 1 139 ? -5.017 -3.346 -3.121 1.00 98.19 139 VAL A CA 1
ATOM 1128 C C . VAL A 1 139 ? -6.273 -2.580 -3.520 1.00 98.19 139 VAL A C 1
ATOM 1130 O O . VAL A 1 139 ? -7.128 -3.108 -4.226 1.00 98.19 139 VAL A O 1
ATOM 1133 N N . TRP A 1 140 ? -6.390 -1.327 -3.087 1.00 97.75 140 TRP A N 1
ATOM 1134 C CA . TRP A 1 140 ? -7.490 -0.454 -3.511 1.00 97.75 140 TRP A CA 1
ATOM 1135 C C . TRP A 1 140 ? -7.021 0.802 -4.245 1.00 97.75 140 TRP A C 1
ATOM 1137 O O . TRP A 1 140 ? -7.832 1.462 -4.891 1.00 97.75 140 TRP A O 1
ATOM 1147 N N . TYR A 1 141 ? -5.731 1.130 -4.177 1.00 98.06 141 TYR A N 1
ATOM 1148 C CA . TYR A 1 141 ? -5.142 2.248 -4.908 1.00 98.06 141 TYR A CA 1
ATOM 1149 C C . TYR A 1 141 ? -3.625 2.080 -5.027 1.00 98.06 141 TYR A C 1
ATOM 1151 O O . TYR A 1 141 ? -2.977 1.580 -4.108 1.00 98.06 141 TYR A O 1
ATOM 1159 N N . THR A 1 142 ? -3.058 2.520 -6.144 1.00 95.69 142 THR A N 1
ATOM 1160 C CA . THR A 1 142 ? -1.616 2.553 -6.414 1.00 95.69 142 THR A CA 1
ATOM 1161 C C . THR A 1 142 ? -1.254 3.869 -7.064 1.00 95.69 142 THR A C 1
ATOM 1163 O O . THR A 1 142 ? -2.031 4.385 -7.865 1.00 95.69 142 THR A O 1
ATOM 1166 N N . TYR A 1 143 ? -0.044 4.355 -6.823 1.00 85.06 143 TYR A N 1
ATOM 1167 C CA . TYR A 1 143 ? 0.531 5.385 -7.676 1.00 85.06 143 TYR A CA 1
ATOM 1168 C C . TYR A 1 143 ? 2.059 5.317 -7.696 1.00 85.06 143 TYR A C 1
ATOM 1170 O O . TYR A 1 143 ? 2.686 4.624 -6.886 1.00 85.06 143 TYR A O 1
ATOM 1178 N N . ARG A 1 144 ? 2.639 6.017 -8.669 1.00 71.88 144 ARG A N 1
ATOM 1179 C CA . ARG A 1 144 ? 4.073 6.188 -8.880 1.00 71.88 144 ARG A CA 1
ATOM 1180 C C . ARG A 1 144 ? 4.349 7.629 -9.294 1.00 71.88 144 ARG A C 1
ATOM 1182 O O . ARG A 1 144 ? 3.482 8.197 -9.993 1.00 71.88 144 ARG A O 1
#

Radius of gyration: 21.23 Å; chains: 1; bounding box: 38×28×78 Å

pLDDT: mean 87.78, std 17.02, range [43.41, 98.38]

Foldseek 3Di:
DVVVVVVVVVVVVVVPPPPPPPPQDFPFQQFQADDLVQFDADDPVCVVVVVVCCQVAQCNRRVDPLQNDKDWPDKAQLVVCVVPPPSVVVLVVQCVSYHNSLSSFKIKTWMFRPSQPPPPQRGIKIWIWGAGPPPGIYTRHIDD

Organism: Sporosarcina pasteurii (NCBI:txid1474)